Protein AF-A0A661P4C6-F1 (afdb_monomer_lite)

Radius of gyration: 16.1 Å; chains: 1; bounding box: 36×35×38 Å

Structure (mmCIF, N/CA/C/O backbone):
data_AF-A0A661P4C6-F1
#
_entry.id   AF-A0A661P4C6-F1
#
loop_
_atom_site.group_PDB
_atom_site.id
_atom_site.type_symbol
_atom_site.label_atom_id
_atom_site.label_alt_id
_atom_site.label_comp_id
_atom_site.label_asym_id
_atom_site.label_entity_id
_atom_site.label_seq_id
_atom_site.pdbx_PDB_ins_code
_atom_site.Cartn_x
_atom_site.Cartn_y
_atom_site.Cartn_z
_atom_site.occupancy
_atom_site.B_iso_or_equiv
_atom_site.auth_seq_id
_atom_site.auth_comp_id
_atom_site.auth_asym_id
_atom_site.auth_atom_id
_atom_site.pdbx_PDB_model_num
ATOM 1 N N . MET A 1 1 ? 7.405 -18.053 16.630 1.00 31.05 1 MET A N 1
ATOM 2 C CA . MET A 1 1 ? 6.159 -18.476 15.958 1.00 31.05 1 MET A CA 1
ATOM 3 C C . MET A 1 1 ? 5.826 -17.419 14.924 1.00 31.05 1 MET A C 1
ATOM 5 O O . MET A 1 1 ? 5.315 -16.370 15.287 1.00 31.05 1 MET A O 1
ATOM 9 N N . VAL A 1 2 ? 6.247 -17.633 13.678 1.00 32.41 2 VAL A N 1
ATOM 10 C CA . VAL A 1 2 ? 5.937 -16.731 12.562 1.00 32.41 2 VAL A CA 1
ATOM 11 C C . VAL A 1 2 ? 4.517 -17.078 12.134 1.00 32.41 2 VAL A C 1
ATOM 13 O O . VAL A 1 2 ? 4.266 -18.218 11.762 1.00 32.41 2 VAL A O 1
ATOM 16 N N . ALA A 1 3 ? 3.578 -16.149 12.313 1.00 39.44 3 ALA A N 1
ATOM 17 C CA . ALA A 1 3 ? 2.202 -16.347 11.884 1.00 39.44 3 ALA A CA 1
ATOM 18 C C . ALA A 1 3 ? 2.156 -16.368 10.350 1.00 39.44 3 ALA A C 1
ATOM 20 O O . ALA A 1 3 ? 2.359 -15.342 9.693 1.00 39.44 3 ALA A O 1
ATOM 21 N N . ASP A 1 4 ? 1.936 -17.586 9.875 1.00 42.56 4 ASP A N 1
ATOM 22 C CA . ASP A 1 4 ? 1.598 -18.083 8.550 1.00 42.56 4 ASP A CA 1
ATOM 23 C C . ASP A 1 4 ? 0.450 -17.267 7.921 1.00 42.56 4 ASP A C 1
ATOM 25 O O . ASP A 1 4 ? -0.721 -17.551 8.137 1.00 42.56 4 ASP A O 1
ATOM 29 N N . ASN A 1 5 ? 0.784 -16.190 7.202 1.00 44.28 5 ASN A N 1
ATOM 30 C CA . ASN A 1 5 ? -0.163 -15.391 6.410 1.00 44.28 5 ASN A CA 1
ATOM 31 C C . ASN A 1 5 ? 0.288 -15.346 4.937 1.00 44.28 5 ASN A C 1
ATOM 33 O O . ASN A 1 5 ? 0.200 -14.306 4.288 1.00 44.28 5 ASN A O 1
ATOM 37 N N . ASP A 1 6 ? 0.751 -16.475 4.397 1.00 46.78 6 ASP A N 1
ATOM 38 C CA . ASP A 1 6 ? 0.892 -16.653 2.940 1.00 46.78 6 ASP A CA 1
ATOM 39 C C . ASP A 1 6 ? -0.482 -16.751 2.232 1.00 46.78 6 ASP A C 1
ATOM 41 O O . ASP A 1 6 ? -0.568 -16.711 1.009 1.00 46.78 6 ASP A O 1
ATOM 45 N N . PHE A 1 7 ? -1.585 -16.802 2.990 1.00 47.53 7 PHE A N 1
ATOM 46 C CA . PHE A 1 7 ? -2.949 -17.060 2.509 1.00 47.53 7 PHE A CA 1
ATOM 47 C C . PHE A 1 7 ? -3.636 -15.928 1.727 1.00 47.53 7 PHE A C 1
ATOM 49 O O . PHE A 1 7 ? -4.766 -16.108 1.279 1.00 47.53 7 PHE A O 1
ATOM 56 N N . LEU A 1 8 ? -2.996 -14.770 1.550 1.00 54.06 8 LEU A N 1
ATOM 57 C CA . LEU A 1 8 ? -3.594 -13.617 0.862 1.00 54.06 8 LEU A CA 1
ATOM 58 C C . LEU A 1 8 ? -2.727 -13.064 -0.266 1.00 54.06 8 LEU A C 1
ATOM 60 O O . LEU A 1 8 ? -2.951 -11.938 -0.694 1.00 54.06 8 LEU A O 1
ATOM 64 N N . ILE A 1 9 ? -1.744 -13.815 -0.762 1.00 59.72 9 ILE A N 1
ATOM 65 C CA . ILE A 1 9 ? -1.101 -13.454 -2.027 1.00 59.72 9 ILE A CA 1
ATOM 66 C C . ILE A 1 9 ? -1.942 -14.097 -3.134 1.00 59.72 9 ILE A C 1
ATOM 68 O O . ILE A 1 9 ? -1.800 -15.298 -3.356 1.00 59.72 9 ILE A O 1
ATOM 72 N N . PRO A 1 10 ? -2.859 -13.362 -3.794 1.00 64.31 10 PRO A N 1
ATOM 73 C CA . PRO A 1 10 ? -3.557 -13.920 -4.940 1.00 64.31 10 PRO A CA 1
ATOM 74 C C . PRO A 1 10 ? -2.540 -14.236 -6.039 1.00 64.3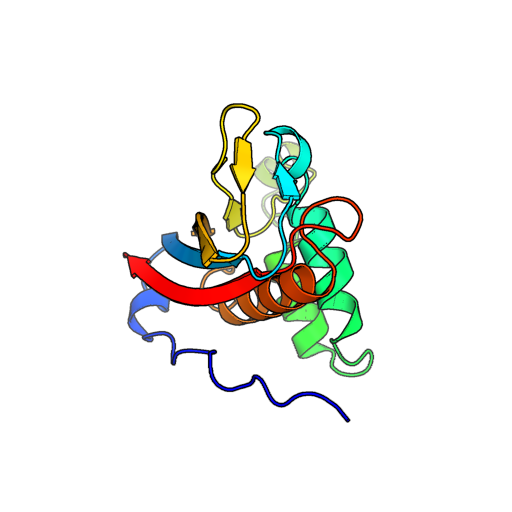1 10 PRO A C 1
ATOM 76 O O . PRO A 1 10 ? -1.550 -13.516 -6.200 1.00 64.31 10 PRO A O 1
ATOM 79 N N . ASP A 1 11 ? -2.810 -15.277 -6.824 1.00 64.75 11 ASP A N 1
ATOM 80 C CA . ASP A 1 11 ? -2.121 -15.463 -8.096 1.00 64.75 11 ASP A CA 1
ATOM 81 C C . ASP A 1 11 ? -2.465 -14.268 -8.994 1.00 64.75 11 ASP A C 1
ATOM 83 O O . ASP A 1 11 ? -3.621 -14.048 -9.368 1.00 64.75 11 ASP A O 1
ATOM 87 N N . TRP A 1 12 ? -1.459 -13.447 -9.289 1.00 71.75 12 TRP A N 1
ATOM 88 C CA . TRP A 1 12 ? -1.618 -12.273 -10.139 1.00 71.75 12 TRP A CA 1
ATOM 89 C C . TRP A 1 12 ? -1.727 -12.735 -11.594 1.00 71.75 12 TRP A C 1
ATOM 91 O O . TRP A 1 12 ? -0.825 -13.429 -12.062 1.00 71.75 12 TRP A O 1
ATOM 101 N N . PRO A 1 13 ? -2.797 -12.378 -12.327 1.00 75.75 13 PRO A N 1
ATOM 102 C CA . PRO A 1 13 ? -2.966 -12.863 -13.688 1.00 75.75 13 PRO A CA 1
ATOM 103 C C . PRO A 1 13 ? -1.848 -12.340 -14.594 1.00 75.75 13 PRO A C 1
ATOM 105 O O . PRO A 1 13 ? -1.573 -11.140 -14.618 1.00 75.75 13 PRO A O 1
ATOM 108 N N . ASP A 1 14 ? -1.252 -13.229 -15.394 1.00 75.56 14 ASP A N 1
ATOM 109 C CA . ASP A 1 14 ? -0.162 -12.894 -16.327 1.00 75.56 14 ASP A CA 1
ATOM 110 C C . ASP A 1 14 ? -0.536 -11.775 -17.315 1.00 75.56 14 ASP A C 1
ATOM 112 O O . ASP A 1 14 ? 0.332 -11.049 -17.797 1.00 75.56 14 ASP A O 1
ATOM 116 N N . ALA A 1 15 ? -1.834 -11.596 -17.589 1.00 75.94 15 ALA A N 1
ATOM 117 C CA . ALA A 1 15 ? -2.364 -10.510 -18.412 1.00 75.94 15 ALA A CA 1
ATOM 118 C C . ALA A 1 15 ? -1.947 -9.115 -17.905 1.00 75.94 15 ALA A C 1
ATOM 120 O O . ALA A 1 15 ? -1.669 -8.232 -18.717 1.00 75.94 15 ALA A O 1
ATOM 121 N N . LEU A 1 16 ? -1.773 -8.940 -16.587 1.00 74.06 16 LEU A N 1
ATOM 122 C CA . LEU A 1 16 ? -1.323 -7.676 -15.993 1.00 74.06 16 LEU A CA 1
ATOM 123 C C . LEU A 1 16 ? 0.100 -7.292 -16.416 1.00 74.06 16 LEU A C 1
ATOM 125 O O . LEU A 1 16 ? 0.461 -6.121 -16.369 1.00 74.06 16 LEU A O 1
ATOM 129 N N . GLN A 1 17 ? 0.920 -8.249 -16.859 1.00 72.50 17 GLN A N 1
ATOM 130 C CA . GLN A 1 17 ? 2.271 -7.957 -17.349 1.00 72.50 17 GLN A CA 1
ATOM 131 C C . GLN A 1 17 ? 2.267 -7.295 -18.736 1.00 72.50 17 GLN A C 1
ATOM 133 O O . GLN A 1 17 ? 3.306 -6.817 -19.187 1.00 72.50 17 GLN A O 1
ATOM 138 N N . GLN A 1 18 ? 1.120 -7.284 -19.423 1.00 78.69 18 GLN A N 1
ATOM 139 C CA . GLN A 1 18 ? 0.968 -6.714 -20.764 1.00 78.69 18 GLN A CA 1
ATOM 140 C C . GLN A 1 18 ? 0.471 -5.262 -20.746 1.00 78.69 18 GLN A C 1
ATOM 142 O O . GLN A 1 18 ? 0.392 -4.640 -21.805 1.00 78.69 18 GLN A O 1
ATOM 147 N N . VAL A 1 19 ? 0.138 -4.722 -19.569 1.00 84.38 19 VAL A N 1
ATOM 148 C CA . VAL A 1 19 ? -0.338 -3.345 -19.404 1.00 84.38 19 VAL A CA 1
ATOM 149 C C . VAL A 1 19 ? 0.719 -2.472 -18.733 1.00 84.38 19 VAL A C 1
ATOM 151 O O . VAL A 1 19 ? 1.522 -2.936 -17.928 1.00 84.38 19 VAL A O 1
ATOM 154 N N . ASP A 1 20 ? 0.708 -1.177 -19.047 1.00 86.62 20 ASP A N 1
ATOM 155 C CA . ASP A 1 20 ? 1.675 -0.224 -18.489 1.00 86.62 20 ASP A CA 1
ATOM 156 C C . ASP A 1 20 ? 1.308 0.241 -17.072 1.00 86.62 20 ASP A C 1
ATOM 158 O O . ASP A 1 20 ? 2.164 0.736 -16.331 1.00 86.62 20 ASP A O 1
ATOM 162 N N . ILE A 1 21 ? 0.029 0.124 -16.700 1.00 89.94 21 ILE A N 1
ATOM 163 C CA . ILE A 1 21 ? -0.524 0.606 -15.434 1.00 89.94 21 ILE A CA 1
ATOM 164 C C . ILE A 1 21 ? -1.564 -0.393 -14.931 1.00 89.94 21 ILE A C 1
ATOM 166 O O . ILE A 1 21 ? -2.428 -0.814 -15.690 1.00 89.94 21 ILE A O 1
ATOM 170 N N . VAL A 1 22 ? -1.520 -0.709 -13.637 1.00 92.00 22 VAL A N 1
ATOM 171 C CA . VAL A 1 22 ? -2.561 -1.481 -12.946 1.00 92.00 22 VAL A CA 1
ATOM 172 C C . VAL A 1 22 ? -3.059 -0.686 -11.759 1.00 92.00 22 VAL A C 1
ATOM 174 O O . VAL A 1 22 ? -2.267 -0.196 -10.951 1.00 92.00 22 VAL A O 1
ATOM 177 N N . ARG A 1 23 ? -4.379 -0.574 -11.621 1.00 93.81 23 ARG A N 1
ATOM 178 C CA . ARG A 1 23 ? -4.989 0.013 -10.432 1.00 93.81 23 ARG A CA 1
ATOM 179 C C . ARG A 1 23 ? -5.444 -1.094 -9.493 1.00 93.81 23 ARG A C 1
ATOM 181 O O . ARG A 1 23 ? -6.364 -1.848 -9.809 1.00 93.81 23 ARG A O 1
ATOM 188 N N . THR A 1 24 ? -4.852 -1.123 -8.309 1.00 93.94 24 THR A N 1
ATOM 189 C CA . THR A 1 24 ? -5.175 -2.089 -7.261 1.00 93.94 24 THR A CA 1
ATOM 190 C C . THR A 1 24 ? -5.832 -1.385 -6.087 1.00 93.94 24 THR A C 1
ATOM 192 O O . THR A 1 24 ? -5.412 -0.305 -5.671 1.00 93.94 24 THR A O 1
ATOM 195 N N . ARG A 1 25 ? -6.864 -2.007 -5.530 1.00 95.69 25 ARG A N 1
ATOM 196 C CA . ARG A 1 25 ? -7.527 -1.573 -4.306 1.00 95.69 25 ARG A CA 1
ATOM 197 C C . ARG A 1 25 ? -7.307 -2.616 -3.224 1.00 95.69 25 ARG A C 1
ATOM 199 O O . ARG A 1 25 ? -7.685 -3.771 -3.404 1.00 95.69 25 ARG A O 1
ATOM 206 N N . PHE A 1 26 ? -6.734 -2.182 -2.111 1.00 95.88 26 PHE A N 1
ATOM 207 C CA . PHE A 1 26 ? -6.572 -2.978 -0.900 1.00 95.88 26 PHE A CA 1
ATOM 208 C C . PHE A 1 26 ? -7.636 -2.554 0.109 1.00 95.88 26 PHE A C 1
ATOM 210 O O . PHE A 1 26 ? -7.742 -1.366 0.418 1.00 95.88 26 PHE A O 1
ATOM 217 N N . VAL A 1 27 ? -8.430 -3.499 0.604 1.00 96.12 27 VAL A N 1
ATOM 218 C CA . VAL A 1 27 ? -9.409 -3.240 1.667 1.00 96.12 27 VAL A CA 1
ATOM 219 C C . VAL A 1 27 ? -8.747 -3.526 3.006 1.00 96.12 27 VAL A C 1
ATOM 221 O O . VAL A 1 27 ? -8.258 -4.633 3.232 1.00 96.12 27 VAL A O 1
ATOM 224 N N . LEU A 1 28 ? -8.686 -2.501 3.853 1.00 96.69 28 LEU A N 1
ATOM 225 C CA . LEU A 1 28 ? -8.110 -2.545 5.190 1.00 96.69 28 LEU A CA 1
ATOM 226 C C . LEU A 1 28 ? -9.252 -2.588 6.205 1.00 96.69 28 LEU A C 1
ATOM 228 O O . LEU A 1 28 ? -9.972 -1.597 6.347 1.00 96.69 28 LEU A O 1
ATOM 232 N N . ASP A 1 29 ? -9.401 -3.709 6.904 1.00 97.38 29 ASP A N 1
ATOM 233 C CA . ASP A 1 29 ? -10.378 -3.865 7.981 1.00 97.38 29 ASP A CA 1
ATOM 234 C C . ASP A 1 29 ? -9.669 -3.598 9.315 1.00 97.38 29 ASP A C 1
ATOM 236 O O . ASP A 1 29 ? -8.756 -4.328 9.713 1.00 97.38 29 ASP A O 1
ATOM 240 N N . PHE A 1 30 ? -10.048 -2.514 9.996 1.00 97.69 30 PHE A N 1
ATOM 241 C CA . PHE A 1 30 ? -9.428 -2.115 11.258 1.00 97.69 30 PHE A CA 1
ATOM 242 C C . PHE A 1 30 ? -9.839 -3.060 12.388 1.00 97.69 30 PHE A C 1
ATOM 244 O O . PHE A 1 30 ? -11.019 -3.319 12.604 1.00 97.69 30 PHE A O 1
ATOM 251 N N . ILE A 1 31 ? -8.865 -3.539 13.159 1.00 97.25 31 ILE A N 1
ATOM 252 C CA . ILE A 1 31 ? -9.083 -4.398 14.337 1.00 97.25 31 ILE A CA 1
ATOM 253 C C . ILE A 1 31 ? -8.906 -3.635 15.656 1.00 97.25 31 ILE A C 1
ATOM 255 O O . ILE A 1 31 ? -9.238 -4.141 16.726 1.00 97.25 31 ILE A O 1
ATOM 259 N N . SER A 1 32 ? -8.398 -2.404 15.591 1.00 96.94 32 SER A N 1
ATOM 260 C CA . SER A 1 32 ? -8.309 -1.482 16.722 1.00 96.94 32 SER A CA 1
ATOM 261 C C . SER A 1 32 ? -8.657 -0.068 16.262 1.00 96.94 32 SER A C 1
ATOM 263 O O . SER A 1 32 ? -8.279 0.280 15.140 1.00 96.94 32 SER A O 1
ATOM 265 N N . PRO A 1 33 ? -9.287 0.755 17.115 1.00 96.38 33 PRO A N 1
ATOM 266 C CA . PRO A 1 33 ? -9.638 2.114 16.744 1.00 96.38 33 PRO A CA 1
ATOM 267 C C . PRO A 1 33 ? -8.397 2.976 16.484 1.00 96.38 33 PRO A C 1
ATOM 269 O O . PRO A 1 33 ? -7.319 2.717 17.030 1.00 96.38 33 PRO A O 1
ATOM 272 N N . CYS A 1 34 ? -8.562 4.011 15.665 1.00 96.38 34 CYS A N 1
ATOM 273 C CA . CYS A 1 34 ? -7.583 5.080 15.502 1.00 96.38 34 CYS A CA 1
ATOM 274 C C . CYS A 1 34 ? -8.210 6.354 14.942 1.00 96.38 34 CYS A C 1
ATOM 276 O O . CYS A 1 34 ? -9.291 6.361 14.351 1.00 96.38 34 CYS A O 1
ATOM 278 N N . GLN A 1 35 ? -7.476 7.447 15.096 1.00 96.44 35 GLN A N 1
ATOM 279 C CA . GLN A 1 35 ? -7.783 8.719 14.466 1.00 96.44 35 GLN A CA 1
ATOM 280 C C . GLN A 1 35 ? -6.777 8.957 13.350 1.00 96.44 35 GLN A C 1
ATOM 282 O O . GLN A 1 35 ? -5.574 8.997 13.590 1.00 96.44 35 GLN A O 1
ATOM 287 N N . VAL A 1 36 ? -7.284 9.087 12.128 1.00 94.62 36 VAL A N 1
ATOM 288 C CA . VAL A 1 36 ? -6.468 9.210 10.925 1.00 94.62 36 VAL A CA 1
ATOM 289 C C . VAL A 1 36 ? -6.676 10.581 10.309 1.00 94.62 36 VAL A C 1
ATOM 291 O O . VAL A 1 36 ? -7.804 11.025 10.079 1.00 94.62 36 VAL A O 1
ATOM 294 N N . GLN A 1 37 ? -5.578 11.247 9.996 1.00 94.81 37 GLN A N 1
ATOM 295 C CA . GLN A 1 37 ? -5.521 12.511 9.287 1.00 94.81 37 GLN A CA 1
ATOM 296 C C . GLN A 1 37 ? -4.883 12.312 7.904 1.00 94.81 37 GLN A C 1
ATOM 298 O O . GLN A 1 37 ? -4.119 11.371 7.689 1.00 94.81 37 GLN A O 1
ATOM 303 N N . PRO A 1 38 ? -5.109 13.229 6.943 1.00 92.94 38 PRO A N 1
ATOM 304 C CA . PRO A 1 38 ? -4.445 13.158 5.637 1.00 92.94 38 PRO A CA 1
ATOM 305 C C . PRO A 1 38 ? -2.912 13.087 5.740 1.00 92.94 38 PRO A C 1
ATOM 307 O O . PRO A 1 38 ? -2.253 12.486 4.894 1.00 92.94 38 PRO A O 1
ATOM 310 N N . ALA A 1 39 ? -2.342 13.689 6.789 1.00 91.88 39 ALA A N 1
ATOM 311 C CA . ALA A 1 39 ? -0.908 13.687 7.049 1.00 91.88 39 ALA A CA 1
ATOM 312 C C . ALA A 1 39 ? -0.336 12.287 7.322 1.00 91.88 39 ALA A C 1
ATOM 314 O O . ALA A 1 39 ? 0.813 12.047 6.962 1.00 91.88 39 ALA A O 1
ATOM 315 N N . ASP A 1 40 ? -1.123 11.355 7.862 1.00 91.31 40 ASP A N 1
ATOM 316 C CA . ASP A 1 40 ? -0.659 9.992 8.164 1.00 91.31 40 ASP A CA 1
ATOM 317 C C . ASP A 1 40 ? -0.379 9.181 6.889 1.00 91.31 40 ASP A C 1
ATOM 319 O O . ASP A 1 40 ? 0.452 8.273 6.872 1.00 91.31 40 ASP A O 1
ATOM 323 N N . PHE A 1 41 ? -1.009 9.561 5.773 1.00 90.88 41 PHE A N 1
ATOM 324 C CA . PHE A 1 41 ? -0.725 8.990 4.457 1.00 90.88 41 PHE A CA 1
ATOM 325 C C . PHE A 1 41 ? 0.402 9.724 3.718 1.00 90.88 41 PHE A C 1
ATOM 327 O O . PHE A 1 41 ? 0.959 9.193 2.748 1.00 90.88 41 PHE A O 1
ATOM 334 N N . LEU A 1 42 ? 0.798 10.921 4.168 1.00 87.25 42 LEU A N 1
ATOM 335 C CA . LEU A 1 42 ? 1.935 11.635 3.592 1.00 87.25 42 LEU A CA 1
ATOM 336 C C . LEU A 1 42 ? 3.231 10.911 3.961 1.00 87.25 42 LEU A C 1
ATOM 338 O O . LEU A 1 42 ? 3.714 10.949 5.086 1.00 87.25 42 LEU A O 1
ATOM 342 N N . GLY A 1 43 ? 3.835 10.258 2.972 1.00 83.25 43 GLY A N 1
ATOM 343 C CA . GLY A 1 43 ? 5.063 9.496 3.184 1.00 83.25 43 GLY A CA 1
ATOM 344 C C . GLY A 1 43 ? 4.835 8.068 3.675 1.00 83.25 43 GLY A C 1
ATOM 345 O O . GLY A 1 43 ? 5.818 7.399 3.997 1.00 83.25 43 GLY A O 1
ATOM 346 N N . ILE A 1 44 ? 3.600 7.553 3.635 1.00 89.94 44 ILE A N 1
ATOM 347 C CA . ILE A 1 44 ? 3.306 6.141 3.932 1.00 89.94 44 ILE A CA 1
ATOM 348 C C . ILE A 1 44 ? 4.165 5.185 3.090 1.00 89.94 44 ILE A C 1
ATOM 350 O O . ILE A 1 44 ? 4.630 4.169 3.592 1.00 89.94 44 ILE A O 1
ATOM 354 N N . GLY A 1 45 ? 4.512 5.560 1.852 1.00 89.44 45 GLY A N 1
ATOM 355 C CA . GLY A 1 45 ? 5.451 4.800 1.019 1.00 89.44 45 GLY A CA 1
ATOM 356 C C . GLY A 1 45 ? 6.832 4.606 1.661 1.00 89.44 45 GLY A C 1
ATOM 357 O O . GLY A 1 45 ? 7.440 3.549 1.509 1.00 89.44 45 GLY A O 1
ATOM 358 N N . ARG A 1 46 ? 7.328 5.583 2.436 1.00 88.94 46 ARG A N 1
ATOM 359 C CA . ARG A 1 46 ? 8.575 5.44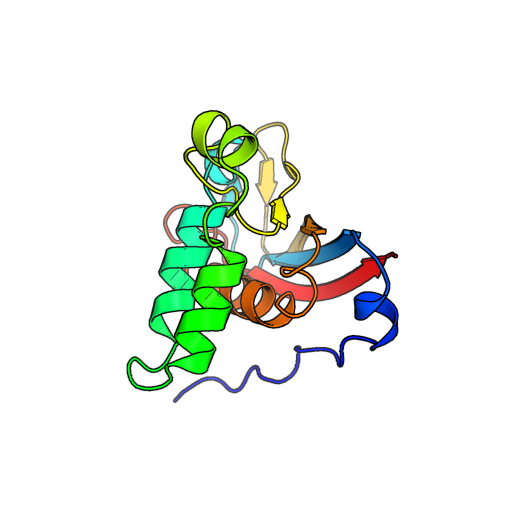0 3.207 1.00 88.94 46 ARG A CA 1
ATOM 360 C C . ARG A 1 46 ? 8.398 4.461 4.364 1.00 88.94 46 ARG A C 1
ATOM 362 O O . ARG A 1 46 ? 9.317 3.691 4.623 1.00 88.94 46 ARG A O 1
ATOM 369 N N . ILE A 1 47 ? 7.255 4.499 5.045 1.00 91.44 47 ILE A N 1
ATOM 370 C CA . ILE A 1 47 ? 6.952 3.590 6.157 1.00 91.44 47 ILE A CA 1
ATOM 371 C C . ILE A 1 47 ? 6.846 2.158 5.628 1.00 91.44 47 ILE A C 1
ATOM 373 O O . ILE A 1 47 ? 7.577 1.295 6.101 1.00 91.44 47 ILE A O 1
ATOM 377 N N . LEU A 1 48 ? 6.054 1.932 4.577 1.00 92.62 48 LEU A N 1
ATOM 378 C CA . LEU A 1 48 ? 5.930 0.639 3.894 1.00 92.62 48 LEU A CA 1
ATOM 379 C C . LEU A 1 48 ? 7.301 0.078 3.500 1.00 92.62 48 LEU A C 1
ATOM 381 O O . LEU A 1 48 ? 7.608 -1.080 3.785 1.00 92.62 48 LEU A O 1
ATOM 385 N N . ARG A 1 49 ? 8.170 0.930 2.944 1.00 92.31 49 ARG A N 1
ATOM 386 C CA . ARG A 1 49 ? 9.543 0.550 2.606 1.00 92.31 49 ARG A CA 1
ATOM 387 C C . ARG A 1 49 ? 10.379 0.145 3.826 1.00 92.31 49 ARG A C 1
ATOM 389 O O . ARG A 1 49 ? 11.214 -0.751 3.740 1.00 92.31 49 ARG A O 1
ATOM 396 N N . LEU A 1 50 ? 10.260 0.859 4.938 1.00 90.00 50 LEU A N 1
ATOM 397 C CA . LEU A 1 50 ? 11.044 0.553 6.135 1.00 90.00 50 LEU A CA 1
ATOM 398 C C . LEU A 1 50 ? 10.574 -0.754 6.767 1.00 90.00 50 LEU A C 1
ATOM 400 O O . LEU A 1 50 ? 11.404 -1.584 7.127 1.00 90.00 50 LEU A O 1
ATOM 404 N N . VAL A 1 51 ? 9.259 -0.934 6.850 1.00 89.69 51 VAL A N 1
ATOM 405 C CA . VAL A 1 51 ? 8.630 -2.086 7.489 1.00 89.69 51 VAL A CA 1
ATOM 406 C C . VAL A 1 51 ? 8.879 -3.358 6.686 1.00 89.69 51 VAL A C 1
ATOM 408 O O . VAL A 1 51 ? 9.435 -4.309 7.226 1.00 89.69 51 VAL A O 1
ATOM 411 N N . GLY A 1 52 ? 8.557 -3.387 5.390 1.00 85.81 52 GLY A N 1
ATOM 412 C CA . GLY A 1 52 ? 8.729 -4.625 4.622 1.00 85.81 52 GLY A CA 1
ATOM 413 C C . GLY A 1 52 ? 10.195 -4.998 4.373 1.00 85.81 52 GLY A C 1
ATOM 414 O O . GLY A 1 52 ? 10.509 -6.178 4.247 1.00 85.81 52 GLY A O 1
ATOM 415 N N . ARG A 1 53 ? 11.136 -4.038 4.433 1.00 85.94 53 ARG A N 1
ATOM 416 C CA . ARG A 1 53 ? 12.573 -4.338 4.312 1.00 85.94 53 ARG A CA 1
ATOM 417 C C . ARG A 1 53 ? 13.086 -5.244 5.432 1.00 85.94 53 ARG A C 1
ATOM 419 O O . ARG A 1 53 ? 14.044 -5.974 5.202 1.00 85.94 53 ARG A O 1
ATOM 426 N N . GLN A 1 54 ? 12.482 -5.194 6.619 1.00 84.69 54 GLN A N 1
ATOM 427 C CA . GLN A 1 54 ? 12.907 -5.992 7.776 1.00 84.69 54 GLN A CA 1
ATOM 428 C C . GLN A 1 54 ? 12.698 -7.500 7.580 1.00 84.69 54 GLN A C 1
ATOM 430 O O . GLN A 1 54 ? 13.291 -8.287 8.312 1.00 84.69 54 GLN A O 1
ATOM 435 N N . PHE A 1 55 ? 11.883 -7.893 6.600 1.00 78.88 55 PHE A N 1
ATOM 436 C CA . PHE A 1 55 ? 11.499 -9.283 6.356 1.00 78.88 55 PHE A CA 1
ATOM 437 C C . PHE A 1 55 ? 12.165 -9.891 5.118 1.00 78.88 55 PHE A C 1
ATOM 439 O O . PHE A 1 55 ? 11.969 -11.068 4.835 1.00 78.88 55 PHE A O 1
ATOM 446 N N . ILE A 1 56 ? 12.968 -9.109 4.394 1.00 83.88 56 ILE A N 1
ATOM 447 C CA . ILE A 1 56 ? 13.777 -9.610 3.283 1.00 83.88 56 ILE A CA 1
ATOM 448 C C . ILE A 1 56 ? 15.082 -10.158 3.850 1.00 83.88 56 ILE A C 1
ATOM 450 O O . ILE A 1 56 ? 15.801 -9.434 4.545 1.00 83.88 56 ILE A O 1
ATOM 454 N N . ASP A 1 57 ? 15.410 -11.410 3.523 1.00 84.06 57 ASP A N 1
ATOM 455 C CA . ASP A 1 57 ? 16.719 -11.977 3.850 1.00 84.06 57 ASP A CA 1
ATOM 456 C C . ASP A 1 57 ? 17.823 -11.124 3.214 1.00 84.06 57 ASP A C 1
ATOM 458 O O . ASP A 1 57 ? 17.838 -10.857 2.012 1.00 84.06 57 ASP A O 1
ATOM 462 N N . SER A 1 58 ? 18.776 -10.689 4.037 1.00 84.00 58 SER A N 1
ATOM 463 C CA . SER A 1 58 ? 19.926 -9.908 3.593 1.00 84.00 58 SER A CA 1
ATOM 464 C C . SER A 1 58 ? 20.808 -10.642 2.578 1.00 84.00 58 SER A C 1
ATOM 466 O O . SER A 1 58 ? 21.577 -9.988 1.873 1.00 84.00 58 SER A O 1
ATOM 468 N N . HIS A 1 59 ? 20.723 -11.972 2.517 1.00 86.00 59 HIS A N 1
ATOM 469 C CA . HIS A 1 59 ? 21.467 -12.807 1.573 1.00 86.00 59 HIS A CA 1
ATOM 470 C C . HIS A 1 59 ? 20.704 -13.064 0.268 1.00 86.00 59 HIS A C 1
ATOM 472 O O . HIS A 1 59 ? 21.319 -13.493 -0.710 1.00 86.00 59 HIS A O 1
ATOM 478 N N . ASP A 1 60 ? 19.404 -12.763 0.220 1.00 89.62 60 ASP A N 1
ATOM 479 C CA . ASP A 1 60 ? 18.594 -12.892 -0.988 1.00 89.62 60 ASP A CA 1
ATOM 480 C C . ASP A 1 60 ? 18.746 -11.642 -1.865 1.00 89.62 60 ASP A C 1
ATOM 482 O O . ASP A 1 60 ? 18.028 -10.644 -1.758 1.00 89.62 60 ASP A O 1
ATOM 486 N N . VAL A 1 61 ? 19.748 -11.684 -2.740 1.00 88.69 61 VAL A N 1
ATOM 487 C CA . VAL A 1 61 ? 20.093 -10.571 -3.632 1.00 88.69 61 VAL A CA 1
ATOM 488 C C . VAL A 1 61 ? 18.942 -10.215 -4.579 1.00 88.69 61 VAL A C 1
ATOM 490 O O . VAL A 1 61 ? 18.777 -9.034 -4.912 1.00 88.69 61 VAL A O 1
ATOM 493 N N . ASP A 1 62 ? 18.143 -11.195 -4.999 1.00 87.56 62 ASP A N 1
ATOM 494 C CA . ASP A 1 62 ? 17.056 -10.986 -5.953 1.00 87.56 62 ASP A CA 1
ATOM 495 C C . ASP A 1 62 ? 15.854 -10.326 -5.278 1.00 87.56 62 ASP A C 1
ATOM 497 O O . ASP A 1 62 ? 15.377 -9.303 -5.781 1.00 87.56 62 ASP A O 1
ATOM 501 N N . ALA A 1 63 ? 15.460 -10.786 -4.087 1.00 85.94 63 ALA A N 1
ATOM 502 C CA . ALA A 1 63 ? 14.427 -10.124 -3.287 1.00 85.94 63 ALA A CA 1
ATOM 503 C C . ALA A 1 63 ? 14.828 -8.682 -2.925 1.00 85.94 63 ALA A C 1
ATOM 505 O O . ALA A 1 63 ? 14.024 -7.749 -3.004 1.00 85.94 63 ALA A O 1
ATOM 506 N N . ILE A 1 64 ? 16.106 -8.448 -2.597 1.00 88.25 64 ILE A N 1
ATOM 507 C CA . ILE A 1 64 ? 16.628 -7.095 -2.355 1.00 88.25 64 ILE A CA 1
ATOM 508 C C . ILE A 1 64 ? 16.510 -6.221 -3.607 1.00 88.25 64 ILE A C 1
ATOM 510 O O . ILE A 1 64 ? 16.170 -5.037 -3.499 1.00 88.25 64 ILE A O 1
ATOM 514 N N . ARG A 1 65 ? 16.818 -6.774 -4.783 1.00 88.19 65 ARG A N 1
ATOM 515 C CA . ARG A 1 65 ? 16.730 -6.056 -6.056 1.00 88.19 65 ARG A CA 1
ATOM 516 C C . ARG A 1 65 ? 15.284 -5.709 -6.389 1.00 88.19 65 ARG A C 1
ATOM 518 O O . ARG A 1 65 ? 15.017 -4.546 -6.672 1.00 88.19 65 ARG A O 1
ATOM 525 N N . GLN A 1 66 ? 14.374 -6.677 -6.316 1.00 88.81 66 GLN A N 1
ATOM 526 C CA . GLN A 1 66 ? 12.937 -6.492 -6.544 1.00 88.81 66 GLN A CA 1
ATOM 527 C C . GLN A 1 66 ? 12.366 -5.420 -5.611 1.00 88.81 66 GLN A C 1
ATOM 529 O O . GLN A 1 66 ? 11.761 -4.448 -6.061 1.00 88.81 66 GLN A O 1
ATOM 534 N N . TRP A 1 67 ? 12.692 -5.496 -4.323 1.00 90.12 67 TRP A N 1
ATOM 535 C CA . TRP A 1 67 ? 12.300 -4.488 -3.344 1.00 90.12 67 TRP A CA 1
ATOM 536 C C . TRP A 1 67 ? 12.770 -3.073 -3.686 1.00 90.12 67 TRP A C 1
ATOM 538 O O . TRP A 1 67 ? 12.023 -2.096 -3.565 1.00 90.12 67 TRP A O 1
ATOM 548 N N . ASN A 1 68 ? 14.025 -2.947 -4.121 1.00 89.38 68 ASN A N 1
ATOM 549 C CA . ASN A 1 68 ? 14.554 -1.666 -4.563 1.00 89.38 68 ASN A CA 1
ATOM 550 C C . ASN A 1 68 ? 13.841 -1.194 -5.831 1.00 89.38 68 ASN A C 1
ATOM 552 O O . ASN A 1 68 ? 13.473 -0.031 -5.884 1.00 89.38 68 ASN A O 1
ATOM 556 N N . THR A 1 69 ? 13.552 -2.066 -6.796 1.00 88.94 69 THR A N 1
ATOM 557 C CA . THR A 1 69 ? 12.765 -1.707 -7.986 1.00 88.94 69 THR A CA 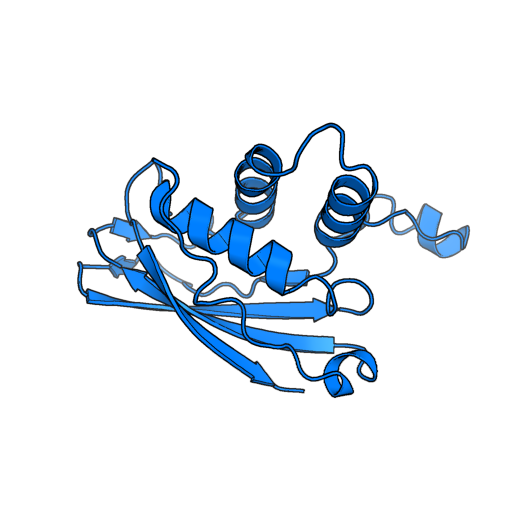1
ATOM 558 C C . THR A 1 69 ? 11.399 -1.113 -7.624 1.00 88.94 69 THR A C 1
ATOM 560 O O . THR A 1 69 ? 10.989 -0.129 -8.237 1.00 88.94 69 THR A O 1
ATOM 563 N N . LEU A 1 70 ? 10.720 -1.643 -6.601 1.00 91.19 70 LEU A N 1
ATOM 564 C CA . LEU A 1 70 ? 9.415 -1.136 -6.167 1.00 91.19 70 LEU A CA 1
ATOM 565 C C . LEU A 1 70 ? 9.498 0.264 -5.529 1.00 91.19 70 LEU A C 1
ATOM 567 O O . LEU A 1 70 ? 8.736 1.160 -5.892 1.00 91.19 70 LEU A O 1
ATOM 571 N N . PHE A 1 71 ? 10.414 0.474 -4.576 1.00 89.50 71 PHE A N 1
ATOM 572 C CA . PHE A 1 71 ? 10.448 1.701 -3.758 1.00 89.50 71 PHE A CA 1
ATOM 573 C C . PHE A 1 71 ? 11.509 2.736 -4.164 1.00 89.50 71 PHE A C 1
ATOM 575 O O . PHE A 1 71 ? 11.422 3.898 -3.760 1.00 89.50 71 PHE A O 1
ATOM 582 N N . GLN A 1 72 ? 12.540 2.320 -4.893 1.00 85.69 72 GLN A N 1
ATOM 583 C CA . GLN A 1 72 ? 13.672 3.125 -5.362 1.00 85.69 72 GLN A CA 1
ATOM 584 C C . GLN A 1 72 ? 14.199 2.601 -6.711 1.00 85.69 72 GLN A C 1
ATOM 586 O O . GLN A 1 72 ? 15.327 2.095 -6.769 1.00 85.69 72 GLN A O 1
ATOM 591 N N . PRO A 1 73 ? 13.406 2.693 -7.793 1.00 82.25 73 PRO A N 1
ATOM 592 C CA . PRO A 1 73 ? 13.849 2.200 -9.089 1.00 82.25 73 PRO A CA 1
ATOM 593 C C . PRO A 1 73 ? 15.126 2.914 -9.541 1.00 82.25 73 PRO A C 1
ATOM 595 O O . PRO A 1 73 ? 15.439 4.018 -9.092 1.00 82.25 73 PRO A O 1
ATOM 598 N N . SER A 1 74 ? 15.902 2.280 -10.416 1.00 79.06 74 SER A N 1
ATOM 599 C CA . SER A 1 74 ? 17.113 2.892 -10.963 1.00 79.06 74 SER A CA 1
ATOM 600 C C . SER A 1 74 ? 16.787 4.168 -11.743 1.00 79.06 74 SER A C 1
ATOM 602 O O . SER A 1 74 ? 15.710 4.318 -12.321 1.00 79.06 74 SER A O 1
ATOM 604 N N . LEU A 1 75 ? 17.738 5.104 -11.772 1.00 79.06 75 LEU A N 1
ATOM 605 C CA . LEU A 1 75 ? 17.635 6.273 -12.642 1.00 79.06 75 LEU A CA 1
ATOM 606 C C . LEU A 1 75 ? 17.559 5.834 -14.105 1.00 79.06 75 LEU A C 1
ATOM 608 O O . LEU A 1 75 ? 18.155 4.831 -14.486 1.00 79.06 75 LEU A O 1
ATOM 612 N N . SER A 1 76 ? 16.868 6.632 -14.917 1.00 76.88 76 SER A N 1
ATOM 613 C CA . SER A 1 76 ? 16.868 6.439 -16.364 1.00 76.88 76 SER A CA 1
ATOM 614 C C . SER A 1 76 ? 18.285 6.565 -16.930 1.00 76.88 76 SER A C 1
ATOM 616 O O . SER A 1 76 ? 19.049 7.450 -16.523 1.00 76.88 76 SER A O 1
ATOM 618 N N . ASP A 1 77 ? 18.610 5.704 -17.893 1.00 80.75 77 ASP A N 1
ATOM 619 C CA . ASP A 1 77 ? 19.854 5.773 -18.662 1.00 80.75 77 ASP A CA 1
ATOM 620 C C . ASP A 1 77 ? 19.836 6.906 -19.700 1.00 80.75 77 ASP A C 1
ATOM 622 O O . ASP A 1 77 ? 20.895 7.322 -20.171 1.00 80.75 77 ASP A O 1
ATOM 626 N N . ASP A 1 78 ? 18.659 7.463 -20.022 1.00 82.88 78 ASP A N 1
ATOM 627 C CA . ASP A 1 78 ? 18.551 8.641 -20.884 1.00 82.88 78 ASP A CA 1
ATOM 628 C C . ASP A 1 78 ? 19.138 9.877 -20.168 1.00 82.88 78 ASP A C 1
ATOM 630 O O . ASP A 1 78 ? 18.606 10.306 -19.137 1.00 82.88 78 ASP A O 1
ATOM 634 N N . PRO A 1 79 ? 20.199 10.510 -20.707 1.00 80.56 79 PRO A N 1
ATOM 635 C CA . PRO A 1 79 ? 20.832 11.667 -20.083 1.00 80.56 79 PRO A CA 1
ATOM 636 C C . PRO A 1 79 ? 19.887 12.865 -19.895 1.00 80.56 79 PRO A C 1
ATOM 638 O O . PRO A 1 79 ? 20.069 13.637 -18.945 1.00 80.56 79 PRO A O 1
ATOM 641 N N . VAL A 1 80 ? 18.864 13.032 -20.744 1.00 83.44 80 VAL A N 1
ATOM 642 C CA . VAL A 1 80 ? 17.877 14.117 -20.603 1.00 83.44 80 VAL A CA 1
ATOM 643 C C . VAL A 1 80 ? 16.917 13.821 -19.453 1.00 83.44 80 VAL A C 1
ATOM 645 O O . VAL A 1 80 ? 16.739 14.673 -18.572 1.00 83.44 80 VAL A O 1
ATOM 648 N N . ALA A 1 81 ? 16.338 12.618 -19.420 1.00 77.94 81 ALA A N 1
ATOM 649 C CA . ALA A 1 81 ? 15.497 12.169 -18.315 1.00 77.94 81 ALA A CA 1
ATOM 650 C C . ALA A 1 81 ? 16.264 12.165 -16.987 1.00 77.94 81 ALA A C 1
ATOM 652 O O . ALA A 1 81 ? 15.767 12.697 -15.998 1.00 77.94 81 ALA A O 1
ATOM 653 N N . ARG A 1 82 ? 17.508 11.678 -16.963 1.00 77.69 82 ARG A N 1
ATOM 654 C CA . ARG A 1 82 ? 18.360 11.631 -15.766 1.00 77.69 82 ARG A CA 1
ATOM 655 C C . ARG A 1 82 ? 18.657 13.013 -15.190 1.00 77.69 82 ARG A C 1
ATOM 657 O O . ARG A 1 82 ? 18.688 13.181 -13.972 1.00 77.69 82 ARG A O 1
ATOM 664 N N . ARG A 1 83 ? 18.855 14.023 -16.046 1.00 76.94 83 ARG A N 1
ATOM 665 C CA . ARG A 1 83 ? 19.075 15.407 -15.598 1.00 76.94 83 ARG A CA 1
ATOM 666 C C . ARG A 1 83 ? 17.809 16.026 -15.001 1.00 76.94 83 ARG A C 1
ATOM 668 O O . ARG A 1 83 ? 17.927 16.798 -14.050 1.00 76.94 83 ARG A O 1
ATOM 675 N N . LYS A 1 84 ? 16.632 15.699 -15.551 1.00 75.75 84 LYS A N 1
ATOM 676 C CA . LYS A 1 84 ? 15.323 16.208 -15.099 1.00 75.75 84 LYS A CA 1
ATOM 677 C C . LYS A 1 84 ? 14.787 15.476 -13.864 1.00 75.75 84 LYS A C 1
ATOM 679 O O . LYS A 1 84 ? 14.243 16.114 -12.970 1.00 75.75 84 LYS A O 1
ATOM 684 N N . PHE A 1 85 ? 14.968 14.162 -13.795 1.00 74.19 85 PHE A N 1
ATOM 685 C CA . PHE A 1 85 ? 14.410 13.281 -12.772 1.00 74.19 85 PHE A CA 1
ATOM 686 C C . PHE A 1 85 ? 15.535 12.676 -11.931 1.00 74.19 85 PHE A C 1
ATOM 688 O O . PHE A 1 85 ? 15.891 11.511 -12.063 1.00 74.19 85 PHE A O 1
ATOM 695 N N . GLN A 1 86 ? 16.112 13.497 -11.052 1.00 68.25 86 GLN A N 1
ATOM 696 C CA . GLN A 1 86 ? 17.247 13.097 -10.208 1.00 68.25 86 GLN A CA 1
ATOM 697 C C . GLN A 1 86 ? 16.852 12.228 -9.006 1.00 68.25 86 GLN A C 1
ATOM 699 O O . GLN A 1 86 ? 17.720 11.688 -8.321 1.00 68.25 86 GLN A O 1
ATOM 704 N N . LYS A 1 87 ? 15.549 12.098 -8.732 1.00 70.31 87 LYS A N 1
ATOM 705 C CA . LYS A 1 87 ? 15.000 11.168 -7.745 1.00 70.31 87 LYS A CA 1
ATOM 706 C C . LYS A 1 87 ? 13.958 10.300 -8.444 1.00 70.31 87 LYS A C 1
ATOM 708 O O . LYS A 1 87 ? 12.918 10.837 -8.826 1.00 70.31 87 LYS A O 1
ATOM 713 N N . PRO A 1 88 ? 14.236 9.005 -8.640 1.00 72.25 88 PRO A N 1
ATOM 714 C CA . PRO A 1 88 ? 13.261 8.101 -9.216 1.00 72.25 88 PRO A CA 1
ATOM 715 C C . PRO A 1 88 ? 12.092 7.971 -8.236 1.00 72.25 88 PRO A C 1
ATOM 717 O O . PRO A 1 88 ? 12.293 7.769 -7.035 1.00 72.25 88 PRO A O 1
ATOM 720 N N . ALA A 1 89 ? 10.875 8.175 -8.737 1.00 80.38 89 ALA A N 1
ATOM 721 C CA . ALA A 1 89 ? 9.671 7.928 -7.959 1.00 80.38 89 ALA A CA 1
ATOM 722 C C . ALA A 1 89 ? 9.503 6.411 -7.765 1.00 80.38 89 ALA A C 1
ATOM 724 O O . ALA A 1 89 ? 9.934 5.656 -8.637 1.00 80.38 89 ALA A O 1
ATOM 725 N N . PRO A 1 90 ? 8.896 5.952 -6.658 1.00 87.62 90 PRO A N 1
ATOM 726 C CA . PRO A 1 90 ? 8.497 4.555 -6.522 1.00 87.62 90 PRO A CA 1
ATOM 727 C C . PRO A 1 90 ? 7.688 4.090 -7.737 1.00 87.62 90 PRO A C 1
ATOM 729 O O . PRO A 1 90 ? 6.980 4.889 -8.352 1.00 87.62 90 PRO A O 1
ATOM 732 N N . ALA A 1 91 ? 7.735 2.796 -8.050 1.00 91.94 91 ALA A N 1
ATOM 733 C CA . ALA A 1 91 ? 6.987 2.202 -9.161 1.00 91.94 91 ALA A CA 1
ATOM 734 C C . ALA A 1 91 ? 5.473 2.066 -8.869 1.00 91.94 91 ALA A C 1
ATOM 736 O O . ALA A 1 91 ? 4.786 1.209 -9.428 1.00 91.94 91 ALA A O 1
ATOM 737 N N . PHE A 1 92 ? 4.958 2.905 -7.966 1.00 94.00 92 PHE A N 1
ATOM 738 C CA . PHE A 1 92 ? 3.562 2.985 -7.584 1.00 94.00 92 PHE A CA 1
ATOM 739 C C . PHE A 1 92 ? 3.184 4.396 -7.101 1.00 94.00 92 PHE A C 1
ATOM 741 O O . PHE A 1 92 ? 4.028 5.177 -6.654 1.00 94.00 92 PHE A O 1
ATOM 748 N N . VAL A 1 93 ? 1.888 4.698 -7.125 1.00 92.81 93 VAL A N 1
ATOM 749 C CA . VAL A 1 93 ? 1.285 5.921 -6.589 1.00 92.81 93 VAL A CA 1
ATOM 750 C C . VAL A 1 93 ? 0.140 5.534 -5.665 1.00 92.81 93 VAL A C 1
ATOM 752 O O . VAL A 1 93 ? -0.784 4.846 -6.081 1.00 92.81 93 VAL A O 1
ATOM 755 N N . ILE A 1 94 ? 0.186 5.995 -4.416 1.00 93.31 94 ILE A N 1
ATOM 756 C CA . ILE A 1 94 ? -0.901 5.811 -3.450 1.00 93.31 94 ILE A CA 1
ATOM 757 C C . ILE A 1 94 ? -1.829 7.021 -3.546 1.00 93.31 94 ILE A C 1
ATOM 759 O O . ILE A 1 94 ? -1.378 8.164 -3.428 1.00 93.31 94 ILE A O 1
ATOM 763 N N . THR A 1 95 ? -3.115 6.775 -3.776 1.00 91.44 95 THR A N 1
ATOM 764 C CA . THR A 1 95 ? -4.137 7.827 -3.715 1.00 91.44 95 THR A CA 1
ATOM 765 C C . THR A 1 95 ? -4.381 8.222 -2.261 1.00 91.44 95 THR A C 1
ATOM 767 O O . THR A 1 95 ? -4.219 7.404 -1.363 1.00 91.44 95 THR A O 1
ATOM 770 N N . MET A 1 96 ? -4.749 9.479 -2.007 1.00 91.88 96 MET A N 1
ATOM 771 C CA . MET A 1 96 ? -5.078 9.930 -0.653 1.00 91.88 96 MET A CA 1
ATOM 772 C C . MET A 1 96 ? -6.447 9.355 -0.257 1.00 91.88 96 MET A C 1
ATOM 774 O O . MET A 1 96 ? -7.453 9.831 -0.791 1.00 91.88 96 MET A O 1
ATOM 778 N N . PRO A 1 97 ? -6.531 8.373 0.661 1.00 92.38 97 PRO A N 1
ATOM 779 C CA . PRO A 1 97 ? -7.798 7.699 0.937 1.00 92.38 97 PRO A CA 1
ATOM 780 C C . PRO A 1 97 ? -8.664 8.494 1.932 1.00 92.38 97 PRO A C 1
ATOM 782 O O . PRO A 1 97 ? -9.862 8.255 2.063 1.00 92.38 97 PRO A O 1
ATOM 785 N N . VAL A 1 98 ? -8.067 9.473 2.623 1.00 92.56 98 VAL A N 1
ATOM 786 C CA . VAL A 1 98 ? -8.703 10.305 3.647 1.00 92.56 98 VAL A CA 1
ATOM 787 C C . VAL A 1 98 ? -8.353 11.774 3.390 1.00 92.56 98 VAL A C 1
ATOM 789 O O . VAL A 1 98 ? -7.191 12.162 3.444 1.00 92.56 98 VAL A O 1
ATOM 792 N N . LEU A 1 99 ? -9.357 12.611 3.102 1.00 92.06 99 LEU A N 1
ATOM 793 C CA . LEU A 1 99 ? -9.170 14.044 2.793 1.00 92.06 99 LEU A CA 1
ATOM 794 C C . LEU A 1 99 ? -9.336 14.969 4.004 1.00 92.06 99 LEU A C 1
ATOM 796 O O . LEU A 1 99 ? -8.995 16.150 3.941 1.00 92.06 99 LEU A O 1
ATOM 800 N N . ARG A 1 100 ? -9.895 14.449 5.095 1.00 93.06 100 ARG A N 1
ATOM 801 C CA . ARG A 1 100 ? -10.124 15.149 6.361 1.00 93.06 100 ARG A CA 1
ATOM 802 C C . ARG A 1 100 ? -9.973 14.151 7.486 1.00 93.06 100 ARG A C 1
ATOM 804 O O . ARG A 1 100 ? -10.199 12.971 7.267 1.00 93.06 100 ARG A O 1
ATOM 811 N N . GLU A 1 101 ? -9.635 14.643 8.664 1.00 94.69 101 GLU A N 1
ATOM 812 C CA . GLU A 1 101 ? -9.588 13.832 9.872 1.00 94.69 101 GLU A CA 1
ATOM 813 C C . GLU A 1 101 ? -10.831 12.947 10.028 1.00 94.69 101 GLU A C 1
ATOM 815 O O . GLU A 1 101 ? -11.966 13.415 9.883 1.00 94.69 101 GLU A O 1
ATOM 820 N N . LYS A 1 102 ? -10.596 11.660 10.284 1.00 95.69 102 LYS A N 1
ATOM 821 C CA . LYS A 1 102 ? -11.627 10.641 10.440 1.00 95.69 102 LYS A CA 1
ATOM 822 C C . LYS A 1 102 ? -11.217 9.668 11.540 1.00 95.69 102 LYS A C 1
ATOM 824 O O . LYS A 1 102 ? -10.073 9.228 11.589 1.00 95.69 102 LYS A O 1
ATOM 829 N N . VAL A 1 103 ? -12.172 9.321 12.394 1.00 96.50 103 VAL A N 1
ATOM 830 C CA . VAL A 1 103 ? -12.026 8.234 13.364 1.00 96.50 103 VAL A CA 1
ATOM 831 C C . VAL A 1 103 ? -12.483 6.938 12.701 1.00 96.50 103 VAL A C 1
ATOM 833 O O . VAL A 1 103 ? -13.499 6.933 12.002 1.00 96.50 103 VAL A O 1
ATOM 836 N N . PHE A 1 104 ? -11.703 5.882 12.890 1.00 97.19 104 PHE A N 1
ATOM 837 C CA . PHE A 1 104 ? -12.054 4.512 12.546 1.00 97.19 104 PHE A CA 1
ATOM 838 C C . PHE A 1 104 ? -12.186 3.719 13.840 1.00 97.19 104 PHE A C 1
ATOM 840 O O . PHE A 1 104 ? -11.297 3.782 14.691 1.00 97.19 104 PHE A O 1
ATOM 847 N N . ASP A 1 105 ? -13.276 2.977 13.973 1.00 97.44 105 ASP A N 1
ATOM 848 C CA . ASP A 1 105 ? -13.475 1.994 15.030 1.00 97.44 105 ASP A CA 1
ATOM 849 C C . ASP A 1 105 ? -13.058 0.591 14.558 1.00 97.44 105 ASP A C 1
ATOM 851 O O . ASP A 1 105 ? -12.842 0.331 13.372 1.00 97.44 105 ASP A O 1
ATOM 855 N N . ALA A 1 106 ? -12.941 -0.349 15.498 1.00 95.81 106 ALA A N 1
ATOM 856 C CA . ALA A 1 106 ? -12.747 -1.749 15.139 1.00 95.81 106 ALA A CA 1
ATOM 857 C C . ALA A 1 106 ? -13.958 -2.267 14.337 1.00 95.81 106 ALA A C 1
ATOM 859 O O . ALA A 1 106 ? -15.106 -2.112 14.754 1.00 95.81 106 ALA A O 1
ATOM 860 N N . GLY A 1 107 ? -13.689 -2.903 13.200 1.00 95.38 107 GLY A N 1
ATOM 861 C CA . GLY A 1 107 ? -14.677 -3.338 12.215 1.00 95.38 107 GLY A CA 1
ATOM 862 C C . GLY A 1 107 ? -14.890 -2.350 11.066 1.00 95.38 107 GLY A C 1
ATOM 863 O O . GLY A 1 107 ? -15.500 -2.729 10.064 1.00 95.38 107 GLY A O 1
ATOM 864 N N . ASP A 1 108 ? -14.377 -1.119 11.164 1.00 97.06 108 ASP A N 1
ATOM 865 C CA . ASP A 1 108 ? -14.449 -0.178 10.050 1.00 97.06 108 ASP A CA 1
ATOM 866 C C . ASP A 1 108 ? -13.502 -0.564 8.913 1.00 97.06 108 ASP A C 1
ATOM 868 O O . ASP A 1 108 ? -12.442 -1.161 9.113 1.00 97.06 108 ASP A O 1
ATOM 872 N N . ARG A 1 109 ? -13.880 -0.148 7.701 1.00 96.44 109 ARG A N 1
ATOM 873 C CA . ARG A 1 109 ? -13.139 -0.424 6.468 1.00 96.44 109 ARG A CA 1
ATOM 874 C C . ARG A 1 109 ? -12.539 0.835 5.858 1.00 96.44 109 ARG A C 1
ATOM 876 O O . ARG A 1 109 ? -13.186 1.889 5.812 1.00 96.44 109 ARG A O 1
ATOM 883 N N . LEU A 1 110 ? -11.341 0.700 5.299 1.00 96.00 110 LEU A N 1
ATOM 884 C CA . LEU A 1 110 ? -10.693 1.707 4.463 1.00 96.00 110 LEU A CA 1
ATOM 885 C C . LEU A 1 110 ? -10.212 1.087 3.153 1.00 96.00 110 LEU A C 1
ATOM 887 O O . LEU A 1 110 ? -9.464 0.118 3.148 1.00 96.00 110 LEU A O 1
ATOM 891 N N . GLU A 1 111 ? -10.599 1.689 2.033 1.00 95.75 111 GLU A N 1
ATOM 892 C CA . GLU A 1 111 ? -10.066 1.322 0.724 1.00 95.75 111 GLU A CA 1
ATOM 893 C C . GLU A 1 111 ? -8.796 2.134 0.432 1.00 95.75 111 GLU A C 1
ATOM 895 O O . GLU A 1 111 ? -8.839 3.363 0.338 1.00 95.75 111 GLU A O 1
ATOM 900 N N . LEU A 1 112 ? -7.668 1.449 0.256 1.00 96.00 112 LEU A N 1
ATOM 901 C CA . LEU A 1 112 ? -6.412 2.038 -0.196 1.00 96.00 112 LEU A CA 1
ATOM 902 C C . LEU A 1 112 ? -6.220 1.738 -1.685 1.00 96.00 112 LEU A C 1
ATOM 904 O O . LEU A 1 112 ? -5.918 0.607 -2.069 1.00 96.00 112 LEU A O 1
ATOM 908 N N . GLU A 1 113 ? -6.394 2.751 -2.530 1.00 95.75 113 GLU A N 1
ATOM 909 C CA . GLU A 1 113 ? -6.193 2.620 -3.973 1.00 95.75 113 GLU A CA 1
ATOM 910 C C . GLU A 1 113 ? -4.760 3.011 -4.363 1.00 95.75 113 GLU A C 1
ATOM 912 O O . GLU A 1 113 ? -4.269 4.093 -4.015 1.00 95.75 113 GLU A O 1
ATOM 917 N N . VAL A 1 114 ? -4.099 2.116 -5.096 1.00 95.69 114 VAL A N 1
ATOM 918 C CA . VAL A 1 114 ? -2.700 2.220 -5.510 1.00 95.69 114 VAL A CA 1
ATOM 919 C C . VAL A 1 114 ? -2.595 1.951 -7.008 1.00 95.69 114 VAL A C 1
ATOM 921 O O . VAL A 1 114 ? -3.062 0.924 -7.497 1.00 95.69 114 VAL A O 1
ATOM 924 N N . LEU A 1 115 ? -1.971 2.866 -7.746 1.00 94.81 115 LEU A N 1
ATOM 925 C CA . LEU A 1 115 ? -1.590 2.639 -9.139 1.00 94.81 115 LEU A CA 1
ATOM 926 C C . LEU A 1 115 ? -0.172 2.086 -9.184 1.00 94.81 115 LEU A C 1
ATOM 928 O O . LEU A 1 115 ? 0.744 2.759 -8.728 1.00 94.81 115 LEU A O 1
ATOM 932 N N . PHE A 1 116 ? 0.020 0.915 -9.774 1.00 93.44 116 PHE A N 1
ATOM 933 C CA . PHE A 1 116 ? 1.325 0.334 -10.083 1.00 93.44 116 PHE A CA 1
ATOM 934 C C . PHE A 1 116 ? 1.674 0.602 -11.540 1.00 93.44 116 PHE A C 1
ATOM 936 O O . PHE A 1 116 ? 0.792 0.574 -12.396 1.00 93.44 116 PHE A O 1
ATOM 943 N N . ILE A 1 117 ? 2.945 0.888 -11.820 1.00 90.88 117 ILE A N 1
ATOM 944 C CA . ILE A 1 117 ? 3.387 1.344 -13.144 1.00 90.88 117 ILE A CA 1
ATOM 945 C C . ILE A 1 117 ? 4.576 0.501 -13.603 1.00 90.88 117 ILE A C 1
ATOM 947 O O . ILE A 1 117 ? 5.563 0.369 -12.871 1.00 90.88 117 ILE A O 1
ATOM 951 N N . GLY A 1 118 ? 4.492 -0.042 -14.819 1.00 88.88 118 GLY A N 1
ATOM 952 C CA . GLY A 1 118 ? 5.556 -0.802 -15.476 1.00 88.88 118 GLY A CA 1
ATOM 953 C C . GLY A 1 118 ? 6.166 -1.875 -14.573 1.00 88.88 118 GLY A C 1
ATOM 954 O O . GLY A 1 118 ? 5.500 -2.822 -14.160 1.00 88.88 118 GLY A O 1
ATOM 955 N N . THR A 1 119 ? 7.438 -1.700 -14.200 1.00 86.75 119 THR A N 1
ATOM 956 C CA . THR A 1 119 ? 8.191 -2.658 -13.368 1.00 86.75 119 THR A CA 1
ATOM 957 C C . THR A 1 119 ? 7.646 -2.834 -11.949 1.00 86.75 119 THR A C 1
ATOM 959 O O . THR A 1 119 ? 8.103 -3.728 -11.243 1.00 86.75 119 THR A O 1
ATOM 962 N N . GLY A 1 120 ? 6.708 -1.993 -11.504 1.00 89.19 120 GLY A N 1
ATOM 963 C CA . GLY A 1 120 ? 6.022 -2.151 -10.221 1.00 89.19 120 GLY A CA 1
ATOM 964 C C . GLY A 1 120 ? 4.898 -3.187 -10.245 1.00 89.19 120 GLY A C 1
ATOM 965 O O . GLY A 1 120 ? 4.563 -3.723 -9.193 1.00 89.19 120 GLY A O 1
ATOM 966 N N . ILE A 1 121 ? 4.336 -3.502 -11.418 1.00 90.75 121 ILE A N 1
ATOM 967 C CA . ILE A 1 121 ? 3.191 -4.419 -11.550 1.00 90.75 121 ILE A CA 1
ATOM 968 C C . ILE A 1 121 ? 3.541 -5.852 -11.108 1.00 90.75 121 ILE A C 1
ATOM 970 O O . ILE A 1 121 ? 2.793 -6.425 -10.317 1.00 90.75 121 ILE A O 1
ATOM 974 N N . PRO A 1 122 ? 4.695 -6.436 -11.487 1.00 89.19 122 PRO A N 1
ATOM 975 C CA . PRO A 1 122 ? 5.081 -7.753 -10.975 1.00 89.19 122 PRO A CA 1
ATOM 976 C C . PRO A 1 122 ? 5.322 -7.773 -9.455 1.00 89.19 122 PRO A C 1
ATOM 978 O O . PRO A 1 122 ? 5.380 -8.841 -8.855 1.00 89.19 122 PRO A O 1
ATOM 981 N N . LEU A 1 123 ? 5.465 -6.601 -8.826 1.00 91.00 123 LEU A N 1
ATOM 982 C CA . LEU A 1 123 ? 5.876 -6.418 -7.432 1.00 91.00 123 LEU A CA 1
ATOM 983 C C . LEU A 1 123 ? 4.706 -6.037 -6.509 1.00 91.00 123 LEU A C 1
ATOM 985 O O . LEU A 1 123 ? 4.919 -5.647 -5.359 1.00 91.00 123 LEU A O 1
ATOM 989 N N . ILE A 1 124 ? 3.458 -6.156 -6.980 1.00 91.69 124 ILE A N 1
ATOM 990 C CA . ILE A 1 124 ? 2.277 -5.850 -6.157 1.00 91.69 124 ILE A CA 1
ATOM 991 C C . ILE A 1 124 ? 2.223 -6.749 -4.912 1.00 91.69 124 I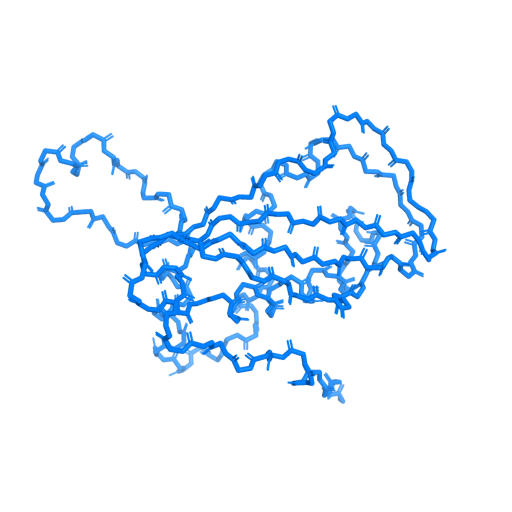LE A C 1
ATOM 993 O O . ILE A 1 124 ? 1.834 -6.299 -3.835 1.00 91.69 124 ILE A O 1
ATOM 997 N N . HIS A 1 125 ? 2.676 -7.999 -5.020 1.00 89.50 125 HIS A N 1
ATOM 998 C CA . HIS A 1 125 ? 2.752 -8.919 -3.886 1.00 89.50 125 HIS A CA 1
ATOM 999 C C . HIS A 1 125 ? 3.727 -8.439 -2.794 1.00 89.50 125 HIS A C 1
ATOM 1001 O O . HIS A 1 125 ? 3.412 -8.525 -1.607 1.00 89.50 125 HIS A O 1
ATOM 1007 N N . ASP A 1 126 ? 4.875 -7.867 -3.166 1.00 90.38 126 ASP A N 1
ATOM 1008 C CA . ASP A 1 126 ? 5.822 -7.293 -2.205 1.00 90.38 126 ASP A CA 1
ATOM 1009 C C . ASP A 1 126 ? 5.243 -6.047 -1.528 1.00 90.38 126 ASP A C 1
ATOM 1011 O O . ASP A 1 126 ? 5.397 -5.847 -0.316 1.00 90.38 126 ASP A O 1
ATOM 1015 N N . PHE A 1 127 ? 4.501 -5.228 -2.280 1.00 93.88 127 PHE A N 1
ATOM 1016 C CA . PHE A 1 127 ? 3.746 -4.119 -1.703 1.00 93.88 127 PHE A CA 1
ATOM 1017 C C . PHE A 1 127 ? 2.715 -4.618 -0.682 1.00 93.88 127 PHE A C 1
ATOM 1019 O O . PHE A 1 127 ? 2.657 -4.103 0.435 1.00 93.88 127 PHE A O 1
ATOM 1026 N N . LEU A 1 128 ? 1.941 -5.647 -1.034 1.00 93.62 128 LEU A N 1
ATOM 1027 C CA . LEU A 1 128 ? 0.941 -6.243 -0.152 1.00 93.62 128 LEU A CA 1
ATOM 1028 C C . LEU A 1 128 ? 1.569 -6.774 1.140 1.00 93.62 128 LEU A C 1
ATOM 1030 O O . LEU A 1 128 ? 1.069 -6.470 2.222 1.00 93.62 128 LEU A O 1
ATOM 1034 N N . ARG A 1 129 ? 2.697 -7.489 1.058 1.00 91.00 129 ARG A N 1
ATOM 1035 C CA . ARG A 1 129 ? 3.442 -7.940 2.248 1.00 91.00 129 ARG A CA 1
ATOM 1036 C C . ARG A 1 129 ? 3.798 -6.768 3.161 1.00 91.00 129 ARG A C 1
ATOM 1038 O O . ARG A 1 129 ? 3.538 -6.810 4.361 1.00 91.00 129 ARG A O 1
ATOM 1045 N N . SER A 1 130 ? 4.316 -5.684 2.585 1.00 93.12 130 SER A N 1
ATOM 1046 C CA . SER A 1 130 ? 4.625 -4.444 3.316 1.00 93.12 130 SER A CA 1
ATOM 1047 C C . SER A 1 130 ? 3.410 -3.882 4.049 1.00 93.12 130 SER A C 1
ATOM 1049 O O . SER A 1 130 ? 3.517 -3.446 5.195 1.00 93.12 130 SER A O 1
ATOM 1051 N N . LEU A 1 131 ? 2.258 -3.888 3.376 1.00 95.31 131 LEU A N 1
ATOM 1052 C CA . LEU A 1 131 ? 1.004 -3.349 3.882 1.00 95.31 131 LEU A CA 1
ATOM 1053 C C . LEU A 1 131 ? 0.425 -4.211 5.008 1.00 95.31 131 LEU A C 1
ATOM 1055 O O . LEU A 1 131 ? 0.023 -3.671 6.035 1.00 95.31 131 LEU A O 1
ATOM 1059 N N . VAL A 1 132 ? 0.462 -5.538 4.865 1.00 94.12 132 VAL A N 1
ATOM 1060 C CA . VAL A 1 132 ? 0.084 -6.487 5.927 1.00 94.12 132 VAL A CA 1
ATOM 1061 C C . VAL A 1 132 ? 0.950 -6.278 7.169 1.00 94.12 132 VAL A C 1
ATOM 1063 O O . VAL A 1 132 ? 0.450 -6.285 8.294 1.00 94.12 132 VAL A O 1
ATOM 1066 N N . HIS A 1 133 ? 2.251 -6.049 6.991 1.00 92.12 133 HIS A N 1
ATOM 1067 C CA . HIS A 1 133 ? 3.137 -5.766 8.116 1.00 92.12 133 HIS A CA 1
ATOM 1068 C C . HIS A 1 133 ? 2.861 -4.408 8.762 1.00 92.12 133 HIS A C 1
ATOM 1070 O O . HIS A 1 133 ? 2.874 -4.318 9.989 1.00 92.12 133 HIS A O 1
ATOM 1076 N N . LEU A 1 134 ? 2.566 -3.374 7.972 1.00 94.62 134 LEU A N 1
ATOM 1077 C CA . LEU A 1 134 ? 2.123 -2.088 8.509 1.00 94.62 134 LEU A CA 1
ATOM 1078 C C . LEU A 1 134 ? 0.852 -2.251 9.356 1.00 94.62 134 LEU A C 1
ATOM 1080 O O . LEU A 1 134 ? 0.788 -1.704 10.451 1.00 94.62 134 LEU A O 1
ATOM 1084 N N . GLY A 1 135 ? -0.102 -3.073 8.912 1.00 94.88 135 GLY A N 1
ATOM 1085 C CA . GLY A 1 135 ? -1.320 -3.374 9.670 1.00 94.88 135 GLY A CA 1
ATOM 1086 C C . GLY A 1 135 ? -1.060 -3.976 11.050 1.00 94.88 135 GLY A C 1
ATOM 1087 O O . GLY A 1 135 ? -1.770 -3.661 12.001 1.00 94.88 135 GLY A O 1
ATOM 1088 N N . ARG A 1 136 ? 0.015 -4.760 11.203 1.00 94.12 136 ARG A N 1
ATOM 1089 C CA . ARG A 1 136 ? 0.449 -5.310 12.502 1.00 94.12 136 ARG A CA 1
ATOM 1090 C C . ARG A 1 136 ? 1.192 -4.306 13.382 1.00 94.12 136 ARG A C 1
ATOM 1092 O O . ARG A 1 136 ? 1.238 -4.503 14.589 1.00 94.12 136 ARG A O 1
ATOM 1099 N N . LEU A 1 137 ? 1.813 -3.289 12.790 1.00 93.25 137 LEU A N 1
ATOM 1100 C CA . LEU A 1 137 ? 2.510 -2.233 13.529 1.00 93.25 137 LEU A CA 1
ATOM 1101 C C . LEU A 1 137 ? 1.591 -1.073 13.915 1.00 93.25 137 LEU A C 1
ATOM 1103 O O . LEU A 1 137 ? 1.969 -0.293 14.781 1.00 93.25 137 LEU A O 1
ATOM 1107 N N . GLY A 1 138 ? 0.430 -0.957 13.272 1.00 94.38 138 GLY A N 1
ATOM 1108 C CA . GLY A 1 138 ? -0.485 0.166 13.420 1.00 94.38 138 GLY A CA 1
ATOM 1109 C C . GLY A 1 138 ? -0.228 1.253 12.376 1.00 94.38 138 GLY A C 1
ATOM 1110 O O . GLY A 1 138 ? 0.914 1.622 12.087 1.00 94.38 138 GLY A O 1
ATOM 1111 N N . LEU A 1 139 ? -1.312 1.770 11.798 1.00 93.50 139 LEU A N 1
ATOM 1112 C CA . LEU A 1 139 ? -1.274 2.831 10.797 1.00 93.50 139 LEU A CA 1
ATOM 1113 C C . LEU A 1 139 ? -0.753 4.164 11.363 1.00 93.50 139 LEU A C 1
ATOM 1115 O O . LEU A 1 139 ? -0.037 4.879 10.662 1.00 93.50 139 LEU A O 1
ATOM 1119 N N . VAL A 1 140 ? -1.101 4.496 12.613 1.00 92.56 140 VAL A N 1
ATOM 1120 C CA . VAL A 1 140 ? -0.838 5.814 13.220 1.00 92.56 140 VAL A CA 1
ATOM 1121 C C . VAL A 1 140 ? -0.162 5.639 14.575 1.00 92.56 140 VAL A C 1
ATOM 1123 O O . VAL A 1 140 ? -0.806 5.265 15.544 1.00 92.56 140 VAL A O 1
ATOM 1126 N N . ASN A 1 141 ? 1.141 5.924 14.665 1.00 87.31 141 ASN A N 1
ATOM 1127 C CA . ASN A 1 141 ? 1.914 5.898 15.921 1.00 87.31 141 ASN A CA 1
ATOM 1128 C C . ASN A 1 141 ? 1.748 4.621 16.778 1.00 87.31 141 ASN A C 1
ATOM 1130 O O . ASN A 1 141 ? 1.848 4.686 18.001 1.00 87.31 141 ASN A O 1
ATOM 1134 N N . GLY A 1 142 ? 1.524 3.459 16.157 1.00 90.56 142 GLY A N 1
ATOM 1135 C CA . GLY A 1 142 ? 1.281 2.204 16.879 1.00 90.56 142 GLY A CA 1
ATOM 1136 C C . GLY A 1 142 ? -0.194 1.866 17.118 1.00 90.56 142 GLY A C 1
ATOM 1137 O O . GLY A 1 142 ? -0.493 0.809 17.662 1.00 90.56 142 GLY A O 1
ATOM 1138 N N . GLU A 1 143 ? -1.119 2.739 16.723 1.00 93.50 143 GLU A N 1
ATOM 1139 C CA . GLU A 1 143 ? -2.568 2.527 16.764 1.00 93.50 143 GLU A CA 1
ATOM 1140 C C . GLU A 1 143 ? -3.130 2.250 15.365 1.00 93.50 143 GLU A C 1
ATOM 1142 O O . GLU A 1 143 ? -2.452 2.426 14.349 1.00 93.50 143 GLU A O 1
ATOM 1147 N N . GLY A 1 144 ? -4.397 1.834 15.290 1.00 94.88 144 GLY A N 1
ATOM 1148 C CA . GLY A 1 144 ? -5.047 1.581 14.004 1.00 94.88 144 GLY A CA 1
ATOM 1149 C C . GLY A 1 144 ? -4.488 0.349 13.315 1.00 94.88 144 GLY A C 1
ATOM 1150 O O . GLY A 1 144 ? -4.130 0.403 12.140 1.00 94.88 144 GLY A O 1
ATOM 1151 N N . HIS A 1 145 ? -4.355 -0.741 14.065 1.00 97.44 145 HIS A N 1
ATOM 1152 C CA . HIS A 1 145 ? -4.061 -2.051 13.514 1.00 97.44 145 HIS A CA 1
ATOM 1153 C C . HIS A 1 145 ? -5.177 -2.475 12.564 1.00 97.44 145 HIS A C 1
ATOM 1155 O O . HIS A 1 145 ? -6.358 -2.239 12.838 1.00 97.44 145 HIS A O 1
ATOM 1161 N N . PHE A 1 146 ? -4.803 -3.128 11.472 1.00 97.12 146 PHE A N 1
ATOM 1162 C CA . PHE A 1 146 ? -5.738 -3.584 10.452 1.00 97.12 146 PHE A CA 1
ATOM 1163 C C . PHE A 1 146 ? -5.268 -4.885 9.807 1.00 97.12 146 PHE A C 1
ATOM 1165 O O . PHE A 1 146 ? -4.080 -5.222 9.824 1.00 97.12 146 PHE A O 1
ATOM 1172 N N . GLU A 1 147 ? -6.210 -5.579 9.186 1.00 96.62 147 GLU A N 1
ATOM 1173 C CA . GLU A 1 147 ? -5.960 -6.706 8.297 1.00 96.62 147 GLU A CA 1
ATOM 1174 C C . GLU A 1 147 ? -6.289 -6.299 6.860 1.00 96.62 147 GLU A C 1
ATOM 1176 O O . GLU A 1 147 ? -7.220 -5.534 6.618 1.00 96.62 147 GLU A O 1
ATOM 1181 N N . VAL A 1 148 ? -5.516 -6.791 5.891 1.00 95.56 148 VAL A N 1
ATOM 1182 C CA . VAL A 1 148 ? -5.882 -6.644 4.478 1.00 95.56 148 VAL A CA 1
ATOM 1183 C C . VAL A 1 148 ? -6.815 -7.797 4.140 1.00 95.56 148 VAL A C 1
ATOM 1185 O O . VAL A 1 148 ? -6.367 -8.937 4.134 1.00 95.56 148 VAL A O 1
ATOM 1188 N N . THR A 1 149 ? -8.093 -7.529 3.896 1.00 93.81 149 THR A N 1
ATOM 1189 C CA . THR A 1 149 ? -9.104 -8.588 3.720 1.00 93.81 149 THR A CA 1
ATOM 1190 C C . THR A 1 149 ? -9.447 -8.851 2.262 1.00 93.81 149 THR A C 1
ATOM 1192 O O . THR A 1 149 ? -9.825 -9.966 1.907 1.00 93.81 149 THR A O 1
ATOM 1195 N N . GLU A 1 150 ? -9.280 -7.849 1.398 1.00 92.88 150 GLU A N 1
ATOM 1196 C CA . GLU A 1 150 ? -9.596 -7.957 -0.024 1.00 92.88 150 GLU A CA 1
ATOM 1197 C C . GLU A 1 150 ? -8.548 -7.220 -0.870 1.00 92.88 150 GLU A C 1
ATOM 1199 O O . GLU A 1 150 ? -8.051 -6.151 -0.499 1.00 92.88 150 GLU A O 1
ATOM 1204 N N . VAL A 1 151 ? -8.234 -7.787 -2.038 1.00 91.75 151 VAL A N 1
ATOM 1205 C CA . VAL A 1 151 ? -7.360 -7.181 -3.048 1.00 91.75 151 VAL A CA 1
ATOM 1206 C C . VAL A 1 151 ? -8.064 -7.254 -4.397 1.00 91.75 151 VAL A C 1
ATOM 1208 O O . VAL A 1 151 ? -8.322 -8.336 -4.920 1.00 91.75 151 VAL A O 1
ATOM 1211 N N . LEU A 1 152 ? -8.403 -6.095 -4.954 1.00 89.38 152 LEU A N 1
ATOM 1212 C CA . LEU A 1 152 ? -9.159 -5.976 -6.200 1.00 89.38 152 LEU A CA 1
ATOM 1213 C C . LEU A 1 152 ? -8.298 -5.286 -7.254 1.00 89.38 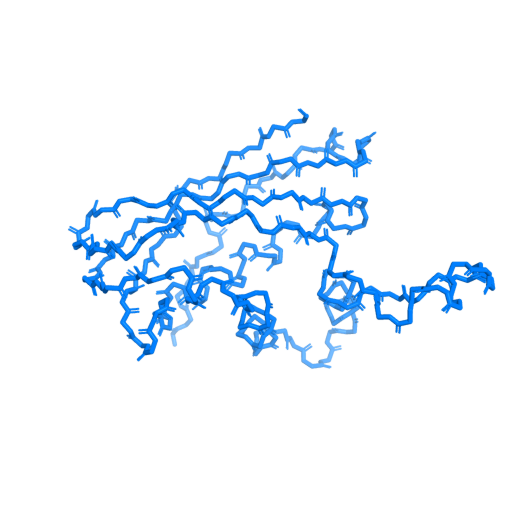152 LEU A C 1
ATOM 1215 O O . LEU A 1 152 ? -7.803 -4.184 -7.024 1.00 89.38 152 LEU A O 1
ATOM 1219 N N . CYS A 1 153 ? -8.162 -5.903 -8.424 1.00 82.81 153 CYS A N 1
ATOM 1220 C CA . CYS A 1 153 ? -7.330 -5.391 -9.513 1.00 82.81 153 CYS A CA 1
ATOM 1221 C C . CYS A 1 153 ? -8.204 -4.952 -10.680 1.00 82.81 153 CYS A C 1
ATOM 1223 O O . CYS A 1 153 ? -9.160 -5.642 -11.040 1.00 82.81 153 CYS A O 1
ATOM 1225 N N . ARG A 1 154 ? -7.881 -3.802 -11.271 1.00 76.94 154 ARG A N 1
ATOM 1226 C CA . ARG A 1 154 ? -8.473 -3.335 -12.525 1.00 76.94 154 ARG A CA 1
ATOM 1227 C C . ARG A 1 154 ? -7.355 -2.943 -13.489 1.00 76.94 154 ARG A C 1
ATOM 1229 O O . ARG A 1 154 ? -6.486 -2.151 -13.114 1.00 76.94 154 ARG A O 1
ATOM 1236 N N . GLU A 1 155 ? -7.417 -3.526 -14.683 1.00 61.44 155 GLU A N 1
ATOM 1237 C CA . GLU A 1 155 ? -6.637 -3.164 -15.877 1.00 61.44 155 GLU A CA 1
ATOM 1238 C C . GLU A 1 155 ? -7.063 -1.797 -16.432 1.00 61.44 155 GLU A C 1
ATOM 1240 O O . GLU A 1 155 ? -8.257 -1.430 -16.275 1.00 61.44 155 GLU A 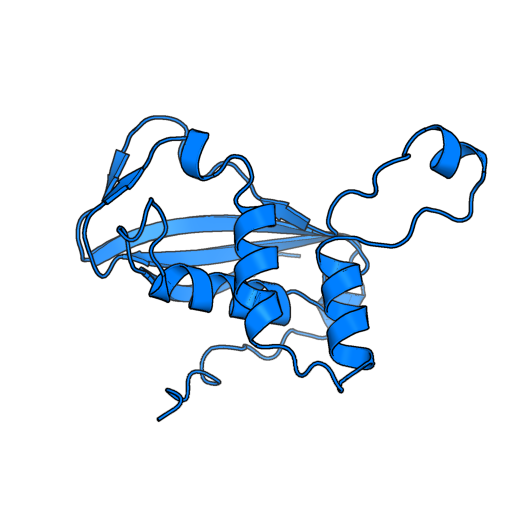O 1
#

Secondary structure (DSSP, 8-state):
-----GGG-----GGGGGSSEEEEEEEEEESS-EEE-HHHHTTHHHHHHHHHHTTS-TT-HHHHHHHHHHHSPPPPSSHHHHHH-SSPPPSEEE--S-SS-EEE-TT-EEEEEEEEEGGGGGGHHHHHHHHHHHHHH-SBTTB--EEEEEEEEE-

Foldseek 3Di:
DPPPPPPPPDDDDPVLLVDFKKKKKWKWQWQAKDKDALVLVVCVLVQLLVQLVVVDPPPPPPVVQLSCQQQFNDQDPPPVSCVVCVGDHGQKDWDRQDHGIDMDHHRDITIIMMMGGNSNRVVVSSSLSSVQRCLCQASPPSGGRTHGDDMDMDD

pLDDT: mean 86.11, std 13.02, range [31.05, 97.69]

Sequence (155 aa):
MVADNDFLIPDWPDALQQVDIVRTRFVLDFISPCQVQPADFLGIGRILRLVGRQFIDSHDVDAIRQWNTLFQPSLSDDPVARRKFQKPAPAFVITMPVLREKVFDAGDRLELEVLFIGTGIPLIHDFLRSLVHLGRLGLVNGEGHFEVTEVLCRE